Protein AF-A0A814MY32-F1 (afdb_monomer)

Structure (mmCIF, N/CA/C/O backbone):
data_AF-A0A814MY32-F1
#
_entry.id   AF-A0A814MY32-F1
#
loop_
_atom_site.group_PDB
_atom_site.id
_atom_site.type_symbol
_atom_site.label_atom_id
_atom_site.label_alt_id
_atom_site.label_comp_id
_atom_site.label_asym_id
_atom_site.label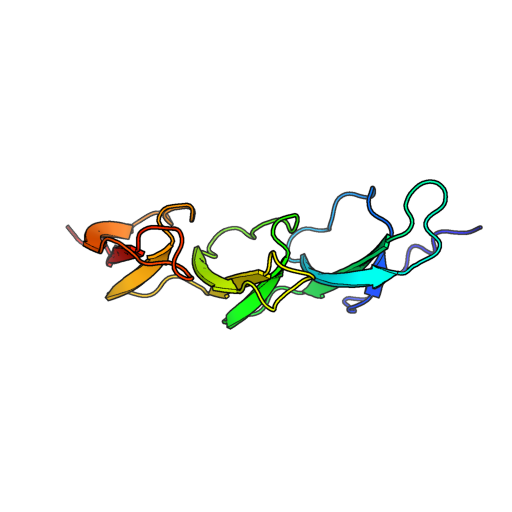_entity_id
_atom_site.label_seq_id
_atom_site.pdbx_PDB_ins_code
_atom_site.Cartn_x
_atom_site.Cartn_y
_atom_site.Cartn_z
_atom_site.occupancy
_atom_site.B_iso_or_equiv
_atom_site.auth_seq_id
_atom_site.auth_comp_id
_atom_site.auth_asym_id
_atom_site.auth_atom_id
_atom_site.pdbx_PDB_model_num
ATOM 1 N N . MET A 1 1 ? 19.921 -12.859 -22.130 1.00 37.19 1 MET A N 1
ATOM 2 C CA . MET A 1 1 ? 20.471 -11.904 -21.142 1.00 37.19 1 MET A CA 1
ATOM 3 C C . MET A 1 1 ? 20.066 -12.407 -19.770 1.00 37.19 1 MET A C 1
ATOM 5 O O . MET A 1 1 ? 18.904 -12.737 -19.581 1.00 37.19 1 MET A O 1
ATOM 9 N N . ARG A 1 2 ? 21.053 -12.665 -18.906 1.00 34.91 2 ARG A N 1
ATOM 10 C CA . ARG A 1 2 ? 20.897 -13.435 -17.666 1.00 34.91 2 ARG A CA 1
ATOM 11 C C . ARG A 1 2 ? 20.108 -12.620 -16.640 1.00 34.91 2 ARG A C 1
ATOM 13 O O . ARG A 1 2 ? 20.583 -11.575 -16.214 1.00 34.91 2 ARG A O 1
ATOM 20 N N . PHE A 1 3 ? 18.949 -13.126 -16.228 1.00 43.91 3 PHE A N 1
ATOM 21 C CA . PHE A 1 3 ? 18.325 -12.741 -14.967 1.00 43.91 3 PHE A CA 1
ATOM 22 C C . PHE A 1 3 ? 19.218 -13.297 -13.855 1.00 43.91 3 PHE A C 1
ATOM 24 O O . PHE A 1 3 ? 19.152 -14.480 -13.526 1.00 43.91 3 PHE A O 1
ATOM 31 N N . THR A 1 4 ? 20.159 -12.491 -13.363 1.00 46.94 4 THR A N 1
ATOM 32 C CA . THR A 1 4 ? 20.968 -12.859 -12.202 1.00 46.94 4 THR A CA 1
ATOM 33 C C . THR A 1 4 ? 20.057 -12.970 -10.996 1.00 46.94 4 THR A C 1
ATOM 35 O O . THR A 1 4 ? 19.524 -11.989 -10.486 1.00 46.94 4 THR A O 1
ATOM 38 N N . ASN A 1 5 ? 19.893 -14.218 -10.583 1.00 49.19 5 ASN A N 1
ATOM 39 C CA . ASN A 1 5 ? 19.384 -14.666 -9.308 1.00 49.19 5 ASN A CA 1
ATOM 40 C C . ASN A 1 5 ? 20.313 -14.145 -8.194 1.00 49.19 5 ASN A C 1
ATOM 42 O O . ASN A 1 5 ? 21.232 -14.834 -7.761 1.00 49.19 5 ASN A O 1
ATOM 46 N N . SER A 1 6 ? 20.120 -12.890 -7.790 1.00 43.22 6 SER A N 1
ATOM 47 C CA . SER A 1 6 ? 20.754 -12.295 -6.617 1.00 43.22 6 SER A CA 1
ATOM 48 C C . SER A 1 6 ? 19.650 -11.934 -5.635 1.00 43.22 6 SER A C 1
ATOM 50 O O . SER A 1 6 ? 19.049 -10.869 -5.716 1.00 43.22 6 SER A O 1
ATOM 52 N N . PHE A 1 7 ? 19.390 -12.862 -4.714 1.00 46.47 7 PHE A N 1
ATOM 53 C CA . PHE A 1 7 ? 18.641 -12.672 -3.471 1.00 46.47 7 PHE A CA 1
ATOM 54 C C . PHE A 1 7 ? 19.366 -11.653 -2.571 1.00 46.47 7 PHE A C 1
ATOM 56 O O . PHE A 1 7 ? 19.910 -11.984 -1.522 1.00 46.47 7 PHE A O 1
ATOM 63 N N . ILE A 1 8 ? 19.423 -10.396 -3.002 1.00 47.50 8 ILE A N 1
ATOM 64 C CA . ILE A 1 8 ? 19.780 -9.282 -2.135 1.00 47.50 8 ILE A CA 1
ATOM 65 C C . ILE A 1 8 ? 18.493 -8.511 -1.899 1.00 47.50 8 ILE A C 1
ATOM 67 O O . ILE A 1 8 ? 17.766 -8.195 -2.838 1.00 47.50 8 ILE A O 1
ATOM 71 N N . VAL A 1 9 ? 18.206 -8.261 -0.626 1.00 54.91 9 VAL A N 1
ATOM 72 C CA . VAL A 1 9 ? 17.047 -7.518 -0.131 1.00 54.91 9 VAL A CA 1
ATOM 73 C C . VAL A 1 9 ? 17.177 -6.036 -0.515 1.00 54.91 9 VAL A C 1
ATOM 75 O O . VAL A 1 9 ? 17.399 -5.179 0.335 1.00 54.91 9 VAL A O 1
ATOM 78 N N . LEU A 1 10 ? 17.161 -5.729 -1.811 1.00 69.56 10 LEU A N 1
ATOM 79 C CA . LEU A 1 10 ? 17.418 -4.397 -2.345 1.00 69.56 10 LEU A CA 1
ATOM 80 C C . LEU A 1 10 ? 16.292 -3.960 -3.265 1.00 69.56 10 LEU A C 1
ATOM 82 O O . LEU A 1 10 ? 15.702 -4.738 -4.013 1.00 69.56 10 LEU A O 1
ATOM 86 N N . SER A 1 11 ? 16.009 -2.668 -3.194 1.00 78.81 11 SER A N 1
ATOM 87 C CA . SER A 1 11 ? 15.109 -2.001 -4.112 1.00 78.81 11 SER A CA 1
ATOM 88 C C . SER A 1 11 ? 15.700 -1.989 -5.524 1.00 78.81 11 SER A C 1
ATOM 90 O O . SER A 1 11 ? 16.874 -1.653 -5.695 1.00 78.81 11 SER A O 1
ATOM 92 N N . GLN A 1 12 ? 14.909 -2.353 -6.532 1.00 84.06 12 GLN A N 1
ATOM 93 C CA . GLN A 1 12 ? 15.399 -2.530 -7.901 1.00 84.06 12 GLN A CA 1
ATOM 94 C C . GLN A 1 12 ? 14.325 -2.272 -8.959 1.00 84.06 12 GLN A C 1
ATOM 96 O O . GLN A 1 12 ? 13.128 -2.327 -8.682 1.00 84.06 12 GLN A O 1
ATOM 101 N N . TYR A 1 13 ? 14.763 -2.042 -10.199 1.00 85.44 13 TYR A N 1
ATOM 102 C CA . TYR A 1 13 ? 13.875 -1.974 -11.357 1.00 85.44 13 TYR A CA 1
ATOM 103 C C . TYR A 1 13 ? 13.627 -3.369 -11.930 1.00 85.44 13 TYR A C 1
ATOM 105 O O . TYR A 1 13 ? 14.566 -4.087 -12.271 1.00 85.44 13 TYR A O 1
ATOM 113 N N . ILE A 1 14 ? 12.357 -3.727 -12.077 1.00 82.75 14 ILE A N 1
ATOM 114 C CA . ILE A 1 14 ? 11.895 -4.951 -12.726 1.00 82.75 14 ILE A CA 1
ATOM 115 C C . ILE A 1 14 ? 10.995 -4.604 -13.911 1.00 82.75 14 ILE A C 1
ATOM 117 O O . ILE A 1 14 ? 10.367 -3.544 -13.962 1.00 82.75 14 ILE A O 1
ATOM 121 N N . CYS A 1 15 ? 10.918 -5.506 -14.881 1.00 83.81 15 CYS A N 1
ATOM 122 C CA . CYS A 1 15 ? 9.892 -5.420 -15.912 1.00 83.81 15 CYS A CA 1
ATOM 123 C C . CYS A 1 15 ? 8.541 -5.875 -15.354 1.00 83.81 15 CYS A C 1
ATOM 125 O O . CYS A 1 15 ? 8.539 -6.733 -14.477 1.00 83.81 15 CYS A O 1
ATOM 127 N N . PRO A 1 16 ? 7.406 -5.367 -15.862 1.00 76.25 16 PRO A N 1
ATOM 128 C CA . PRO A 1 16 ? 6.107 -5.978 -15.607 1.00 76.25 16 PRO A CA 1
ATOM 129 C C . PRO A 1 16 ? 6.139 -7.442 -16.066 1.00 76.25 16 PRO A C 1
ATOM 131 O O . PRO A 1 16 ? 6.554 -7.718 -17.192 1.00 76.25 16 PRO A O 1
ATOM 134 N N . GLY A 1 17 ? 5.743 -8.386 -15.213 1.00 71.12 17 GLY A N 1
ATOM 135 C CA . GLY A 1 17 ?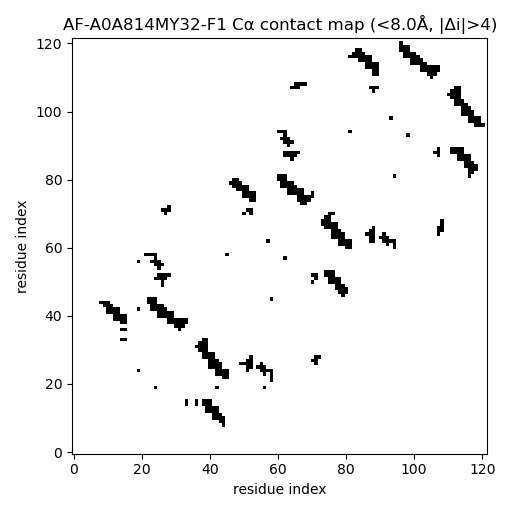 5.733 -9.807 -15.578 1.00 71.12 17 GLY A CA 1
ATOM 136 C C . GLY A 1 17 ? 6.082 -10.774 -14.448 1.00 71.12 17 GLY A C 1
ATOM 137 O O . GLY A 1 17 ? 5.214 -11.560 -14.071 1.00 71.12 17 GLY A O 1
ATOM 138 N N . PRO A 1 18 ? 7.319 -10.777 -13.909 1.00 63.16 18 PRO A N 1
ATOM 139 C CA . PRO A 1 18 ? 7.656 -11.665 -12.814 1.00 63.16 18 PRO A CA 1
ATOM 140 C C . PRO A 1 18 ? 6.820 -11.279 -11.594 1.00 63.16 18 PRO A C 1
ATOM 142 O O . PRO A 1 18 ? 6.707 -10.106 -11.234 1.00 63.16 18 PRO A O 1
ATOM 145 N N . SER A 1 19 ? 6.213 -12.289 -10.980 1.00 69.25 19 SER A N 1
ATOM 146 C CA . SER A 1 19 ? 5.527 -12.183 -9.700 1.00 69.25 19 SER A CA 1
ATOM 147 C C . SER A 1 19 ? 6.416 -11.454 -8.691 1.00 69.25 19 SER A C 1
ATOM 149 O O . SER A 1 19 ? 7.551 -11.863 -8.442 1.00 69.25 19 SER A O 1
ATOM 151 N N . ILE A 1 20 ? 5.900 -10.354 -8.146 1.00 80.00 20 ILE A N 1
ATOM 152 C CA . ILE A 1 20 ? 6.591 -9.547 -7.140 1.00 80.00 20 ILE A CA 1
ATOM 153 C C . ILE A 1 20 ? 6.745 -10.405 -5.879 1.00 80.00 20 ILE A C 1
ATOM 155 O O . ILE A 1 20 ? 5.756 -11.012 -5.457 1.00 80.00 20 ILE A O 1
ATOM 159 N N . PRO A 1 21 ? 7.954 -10.495 -5.294 1.00 81.50 21 PRO A N 1
ATOM 160 C CA . PRO A 1 21 ? 8.162 -11.285 -4.090 1.00 81.50 21 PRO A CA 1
ATOM 161 C C . PRO A 1 21 ? 7.260 -10.818 -2.945 1.00 81.50 21 PRO A C 1
ATOM 163 O O . PRO A 1 21 ? 6.925 -9.635 -2.839 1.00 81.50 21 PRO A O 1
ATOM 166 N N . GLU A 1 22 ? 6.900 -11.737 -2.053 1.00 81.69 22 GLU A N 1
ATOM 167 C CA . GLU A 1 22 ? 6.154 -11.381 -0.849 1.00 81.69 22 GLU A CA 1
ATOM 168 C C . GLU A 1 22 ? 6.930 -10.342 -0.023 1.00 81.69 22 GLU A C 1
ATOM 170 O O . GLU A 1 22 ? 8.153 -10.413 0.116 1.00 81.69 22 GLU A O 1
ATOM 175 N N . GLY A 1 23 ? 6.219 -9.336 0.489 1.00 84.88 23 GLY A N 1
ATOM 176 C CA . GLY A 1 23 ? 6.823 -8.231 1.235 1.00 84.88 23 GLY A CA 1
ATOM 177 C C . GLY A 1 23 ? 7.462 -7.139 0.371 1.00 84.88 23 GLY A C 1
ATOM 178 O O . GLY A 1 23 ? 8.000 -6.190 0.935 1.00 84.88 23 GLY A O 1
ATOM 179 N N . TYR A 1 24 ? 7.381 -7.218 -0.961 1.00 88.56 24 TYR A N 1
ATOM 180 C CA . TYR A 1 24 ? 7.781 -6.135 -1.864 1.00 88.56 24 TYR A CA 1
ATOM 181 C C . TYR A 1 24 ? 6.572 -5.428 -2.458 1.00 88.56 24 TYR A C 1
ATOM 183 O O . TYR A 1 24 ? 5.519 -6.024 -2.681 1.00 88.56 24 TYR A O 1
ATOM 191 N N . VAL A 1 25 ? 6.748 -4.143 -2.743 1.00 92.00 25 VAL A N 1
ATOM 192 C CA . VAL A 1 25 ? 5.731 -3.282 -3.343 1.00 92.00 25 VAL A CA 1
ATOM 193 C C . VAL A 1 25 ? 6.332 -2.452 -4.465 1.00 92.00 25 VAL A C 1
ATOM 195 O O . VAL A 1 25 ? 7.523 -2.149 -4.446 1.00 92.00 25 VAL A O 1
ATOM 198 N N . ILE A 1 26 ? 5.511 -2.080 -5.446 1.00 91.62 26 ILE A N 1
ATOM 199 C CA . ILE A 1 26 ? 5.909 -1.162 -6.515 1.00 91.62 26 ILE A CA 1
ATOM 200 C C . ILE A 1 26 ? 5.655 0.265 -6.043 1.00 91.62 26 ILE A C 1
ATOM 202 O O . ILE A 1 26 ? 4.504 0.616 -5.790 1.00 91.62 26 ILE A O 1
ATOM 206 N N . THR A 1 27 ? 6.689 1.101 -6.000 1.00 91.56 27 THR A N 1
ATOM 207 C CA . THR A 1 27 ? 6.583 2.503 -5.545 1.00 91.56 27 THR A CA 1
ATOM 208 C C . THR A 1 27 ? 6.776 3.516 -6.664 1.00 91.56 27 THR A C 1
ATOM 210 O O . THR A 1 27 ? 6.398 4.680 -6.532 1.00 91.56 27 THR A O 1
ATOM 213 N N . LYS A 1 28 ? 7.317 3.089 -7.811 1.00 88.88 28 LYS A N 1
ATOM 214 C CA . LYS A 1 28 ? 7.494 3.962 -8.972 1.00 88.88 28 LYS A CA 1
ATOM 215 C C . LYS A 1 28 ? 7.348 3.209 -10.286 1.00 88.88 28 LYS A C 1
ATOM 217 O O . LYS A 1 28 ? 7.769 2.063 -10.419 1.00 88.88 28 LYS A O 1
ATOM 222 N N . LEU A 1 29 ? 6.801 3.904 -11.278 1.00 87.38 29 LEU A N 1
ATOM 223 C CA . LEU A 1 29 ? 6.814 3.501 -12.680 1.00 87.38 29 LEU A CA 1
ATOM 224 C C . LEU A 1 29 ? 7.724 4.467 -13.440 1.00 87.38 29 LEU A C 1
ATOM 226 O O . LEU A 1 29 ? 7.628 5.681 -13.261 1.00 87.38 29 LEU A O 1
ATOM 230 N N . THR A 1 30 ? 8.622 3.940 -14.261 1.00 85.62 30 THR A N 1
ATOM 231 C CA . THR A 1 30 ? 9.503 4.738 -15.122 1.00 85.62 30 THR A CA 1
ATOM 232 C C . THR A 1 30 ? 9.492 4.179 -16.534 1.00 85.62 30 THR A C 1
ATOM 234 O O . THR A 1 30 ? 9.208 3.000 -16.732 1.00 85.62 30 THR A O 1
ATOM 237 N N . SER A 1 31 ? 9.817 5.003 -17.528 1.00 83.94 31 SER A N 1
ATOM 238 C CA . SER A 1 31 ? 10.110 4.498 -18.868 1.00 83.94 31 SER A CA 1
ATOM 239 C C . SER A 1 31 ? 11.314 3.565 -18.799 1.00 83.94 31 SER A C 1
ATOM 241 O O . SER A 1 31 ? 12.323 3.906 -18.177 1.00 83.94 31 SER A O 1
ATOM 243 N N . GLY A 1 32 ? 11.221 2.413 -19.448 1.00 78.94 32 GLY A N 1
ATOM 244 C CA . GLY A 1 32 ? 12.299 1.440 -19.451 1.00 78.94 32 GLY A CA 1
ATOM 245 C C . GLY A 1 32 ? 12.167 0.449 -20.592 1.00 78.94 32 GLY A C 1
ATOM 246 O O . GLY A 1 32 ? 11.111 0.321 -21.205 1.00 78.94 32 GLY A O 1
ATOM 247 N N . ASN A 1 33 ? 13.260 -0.243 -20.899 1.00 73.88 33 ASN A N 1
ATOM 248 C CA . ASN A 1 33 ? 13.300 -1.165 -22.026 1.00 73.88 33 ASN A CA 1
ATOM 249 C C . ASN A 1 33 ? 12.933 -2.582 -21.565 1.00 73.88 33 ASN A C 1
ATOM 251 O O . ASN A 1 33 ? 13.808 -3.387 -21.249 1.00 73.88 33 ASN A O 1
ATOM 255 N N . CYS A 1 34 ? 11.631 -2.862 -21.486 1.00 78.00 34 CYS A N 1
ATOM 256 C CA . CYS A 1 34 ? 11.081 -4.157 -21.086 1.00 78.00 34 CYS A CA 1
ATOM 257 C C . CYS A 1 34 ? 10.418 -4.887 -22.260 1.00 78.00 34 CYS A C 1
ATOM 259 O O . CYS A 1 34 ? 9.310 -5.415 -22.147 1.00 78.00 34 CYS A O 1
ATOM 261 N N . GLY A 1 35 ? 11.110 -4.931 -23.403 1.00 77.62 35 GLY A N 1
ATOM 262 C CA . GLY A 1 35 ? 10.616 -5.592 -24.609 1.00 77.62 35 GLY A CA 1
ATOM 263 C C . GLY A 1 35 ? 9.303 -4.969 -25.086 1.00 77.62 35 GLY A C 1
ATOM 264 O O . GLY A 1 35 ? 9.274 -3.800 -25.451 1.00 77.62 35 GLY A O 1
ATOM 265 N N . ALA A 1 36 ? 8.214 -5.746 -25.061 1.00 75.69 36 ALA A N 1
ATOM 266 C CA . ALA A 1 36 ? 6.873 -5.276 -25.426 1.00 75.69 36 ALA A CA 1
ATOM 267 C C . ALA A 1 36 ? 6.287 -4.249 -24.436 1.00 75.69 36 ALA A C 1
ATOM 269 O O . ALA A 1 36 ? 5.358 -3.521 -24.785 1.00 75.69 36 ALA A O 1
ATOM 270 N N . PHE A 1 37 ? 6.821 -4.172 -23.214 1.00 76.06 37 PHE A N 1
ATOM 271 C CA . PHE A 1 37 ? 6.452 -3.153 -22.239 1.00 76.06 37 PHE A CA 1
ATOM 272 C C . PHE A 1 37 ? 7.458 -2.002 -22.289 1.00 76.06 37 PHE A C 1
ATOM 274 O O . PHE A 1 37 ? 8.661 -2.197 -22.130 1.00 76.06 37 PHE A O 1
ATOM 281 N N . LEU A 1 38 ? 6.953 -0.779 -22.450 1.00 80.12 38 LEU A N 1
ATOM 282 C CA . LEU A 1 38 ? 7.768 0.445 -22.464 1.00 80.12 38 LEU A CA 1
ATOM 283 C C . LEU A 1 38 ? 8.013 1.020 -21.057 1.00 80.12 38 LEU A C 1
ATOM 285 O O . LEU A 1 38 ? 8.537 2.125 -20.905 1.00 80.12 38 LEU A O 1
ATOM 289 N N . VAL A 1 39 ? 7.600 0.289 -20.019 1.00 82.88 39 VAL A N 1
ATOM 290 C CA . VAL A 1 39 ? 7.663 0.716 -18.619 1.00 82.88 39 VAL A CA 1
ATOM 291 C C . VAL A 1 39 ? 8.426 -0.294 -17.769 1.00 82.88 39 VAL A C 1
ATOM 293 O O . VAL A 1 39 ? 8.325 -1.503 -17.970 1.00 82.88 39 VAL A O 1
ATOM 296 N N . GLN A 1 40 ? 9.166 0.225 -16.796 1.00 86.00 40 GLN A N 1
ATOM 297 C CA . GLN A 1 40 ? 9.818 -0.494 -15.709 1.00 86.00 40 GLN A CA 1
ATOM 298 C C . GLN A 1 40 ? 9.161 -0.119 -14.380 1.00 86.00 40 GLN A C 1
ATOM 300 O O . GLN A 1 40 ? 8.740 1.021 -14.168 1.00 86.00 40 GLN A O 1
ATOM 305 N N . GLN A 1 41 ? 9.093 -1.090 -13.480 1.00 87.56 41 GLN A N 1
ATOM 306 C CA . GLN A 1 41 ? 8.532 -0.965 -12.143 1.00 87.56 41 GLN A CA 1
ATOM 307 C C . GLN A 1 41 ? 9.676 -0.947 -11.137 1.00 87.56 41 GLN A C 1
ATOM 309 O O . GLN A 1 41 ? 10.548 -1.808 -11.182 1.00 87.56 41 GLN A O 1
ATOM 314 N N . TYR A 1 42 ? 9.687 0.018 -10.231 1.00 88.38 42 TYR A N 1
ATOM 315 C CA . TYR A 1 42 ? 10.620 0.032 -9.115 1.00 88.38 42 TYR A CA 1
ATOM 316 C C . TYR A 1 42 ? 9.978 -0.668 -7.925 1.00 88.38 42 TYR A C 1
ATOM 318 O O . TYR A 1 42 ? 8.949 -0.202 -7.431 1.00 88.38 42 TYR A O 1
ATOM 326 N N . ILE A 1 43 ? 10.569 -1.783 -7.501 1.00 89.19 43 ILE A N 1
ATOM 327 C CA . ILE A 1 43 ? 10.142 -2.517 -6.314 1.00 89.19 43 ILE A CA 1
ATOM 328 C C . ILE A 1 43 ? 11.046 -2.195 -5.135 1.00 89.19 43 ILE A C 1
ATOM 330 O O . ILE A 1 43 ? 12.257 -2.056 -5.291 1.00 89.19 43 ILE A O 1
ATOM 334 N N . GLU A 1 44 ? 10.470 -2.136 -3.945 1.00 90.31 44 GLU A N 1
ATOM 335 C CA . GLU A 1 44 ? 11.204 -2.038 -2.687 1.00 90.31 44 GLU A CA 1
ATOM 336 C C . GLU A 1 44 ? 10.472 -2.811 -1.581 1.00 90.31 44 GLU A C 1
ATOM 338 O O . GLU A 1 44 ? 9.274 -3.087 -1.720 1.00 90.31 44 GLU A O 1
ATOM 343 N N . PRO A 1 45 ? 11.165 -3.207 -0.500 1.00 89.69 45 PRO A N 1
ATOM 344 C CA . PRO A 1 45 ? 10.506 -3.834 0.638 1.00 89.69 45 PRO A CA 1
ATOM 345 C C . PRO A 1 45 ? 9.457 -2.896 1.240 1.00 89.69 45 PRO A C 1
ATOM 347 O O . PRO A 1 45 ? 9.702 -1.697 1.408 1.00 89.69 45 PRO A O 1
ATOM 350 N N . VAL A 1 46 ? 8.299 -3.456 1.591 1.00 90.69 46 VAL A N 1
ATOM 351 C CA . VAL A 1 46 ? 7.197 -2.708 2.196 1.00 90.69 46 VAL A CA 1
ATOM 352 C C . VAL A 1 46 ? 7.627 -2.080 3.519 1.00 90.69 46 VAL A C 1
ATOM 354 O O . VAL A 1 46 ? 8.288 -2.702 4.352 1.00 90.69 46 VAL A O 1
ATOM 357 N N . LYS A 1 47 ? 7.219 -0.829 3.718 1.00 91.31 47 LYS A N 1
ATOM 358 C CA . LYS A 1 47 ? 7.416 -0.065 4.951 1.00 91.31 47 LYS A CA 1
ATOM 359 C C . LYS A 1 47 ? 6.084 0.532 5.376 1.00 91.31 47 LYS A C 1
ATOM 361 O O . LYS A 1 47 ? 5.160 0.646 4.578 1.00 91.31 47 LYS A O 1
ATOM 366 N N . ASP A 1 48 ? 5.973 0.865 6.650 1.00 92.50 48 ASP A N 1
ATOM 367 C CA . ASP A 1 48 ? 4.807 1.584 7.151 1.00 92.50 48 ASP A CA 1
ATOM 368 C C . ASP A 1 48 ? 4.787 3.017 6.596 1.00 92.50 48 ASP A C 1
ATOM 370 O O . ASP A 1 48 ? 5.824 3.680 6.602 1.00 92.50 48 ASP A O 1
ATOM 374 N N . GLY A 1 49 ? 3.644 3.475 6.078 1.00 91.00 49 GLY A N 1
ATOM 375 C CA . GLY A 1 49 ? 3.511 4.822 5.510 1.00 91.00 49 GLY A CA 1
ATOM 376 C C . GLY A 1 49 ? 4.121 4.994 4.121 1.00 91.00 49 GLY A C 1
ATOM 377 O O . GLY A 1 49 ? 4.497 6.107 3.755 1.00 91.00 49 GLY A O 1
ATOM 378 N N . ILE A 1 50 ? 4.252 3.914 3.347 1.00 92.00 50 ILE A N 1
ATOM 379 C CA . ILE A 1 50 ? 4.826 3.965 2.000 1.00 92.00 50 ILE A CA 1
ATOM 380 C C . ILE A 1 50 ? 3.755 4.222 0.937 1.00 92.00 50 ILE A C 1
ATOM 382 O O . ILE A 1 50 ? 2.611 3.777 1.047 1.00 92.00 50 ILE A O 1
ATOM 386 N N . GLU A 1 51 ? 4.137 4.933 -0.118 1.00 92.81 51 GLU A N 1
ATOM 387 C CA . GLU A 1 51 ? 3.304 5.112 -1.298 1.00 92.81 51 GLU A CA 1
ATOM 388 C C . GLU A 1 51 ? 3.595 4.027 -2.337 1.00 92.81 51 GLU A C 1
ATOM 390 O O . GLU A 1 51 ? 4.737 3.842 -2.751 1.00 92.81 51 GLU A O 1
ATOM 395 N N . ILE A 1 52 ? 2.552 3.331 -2.778 1.00 93.06 52 ILE A N 1
ATOM 396 C CA . ILE A 1 52 ? 2.602 2.266 -3.776 1.00 93.06 52 ILE A CA 1
ATOM 397 C C . ILE A 1 52 ? 1.768 2.628 -5.003 1.00 93.06 52 ILE A C 1
ATOM 399 O O . ILE A 1 52 ? 0.807 3.392 -4.933 1.00 93.06 52 ILE A O 1
ATOM 403 N N . CYS A 1 53 ? 2.088 2.035 -6.143 1.00 91.75 53 CYS A N 1
ATOM 404 C CA . CYS A 1 53 ? 1.287 2.180 -7.353 1.00 91.75 53 CYS A CA 1
ATOM 405 C C . CYS A 1 53 ? 0.051 1.263 -7.311 1.00 91.75 53 CYS A C 1
ATOM 407 O O . CYS A 1 53 ? 0.103 0.181 -6.733 1.00 91.75 53 CYS A O 1
ATOM 409 N N . PHE A 1 54 ? -1.046 1.634 -7.984 1.00 85.25 54 PHE A N 1
ATOM 410 C CA . PHE A 1 54 ? -2.298 0.853 -8.031 1.00 85.25 54 PHE A CA 1
ATOM 411 C C . PHE A 1 54 ? -2.112 -0.630 -8.403 1.00 85.25 54 PHE A C 1
ATOM 413 O O . PHE A 1 54 ? -2.820 -1.477 -7.866 1.00 85.25 54 PHE A O 1
ATOM 420 N N . GLY A 1 55 ? -1.165 -0.946 -9.293 1.00 83.38 55 GLY A N 1
ATOM 421 C CA . GLY A 1 55 ? -0.836 -2.318 -9.707 1.00 83.38 55 GLY A CA 1
ATOM 422 C C . GLY A 1 55 ? 0.126 -3.070 -8.780 1.00 83.38 55 GLY A C 1
ATOM 423 O O . GLY A 1 55 ? 0.519 -4.187 -9.101 1.00 83.38 55 GLY A O 1
ATOM 424 N N . SER A 1 56 ? 0.542 -2.467 -7.665 1.00 88.94 56 SER A N 1
ATOM 425 C CA . SER A 1 56 ? 1.360 -3.132 -6.655 1.00 88.94 56 SER A CA 1
ATOM 426 C C . SER A 1 56 ? 0.531 -4.149 -5.870 1.00 88.94 56 SER A C 1
ATOM 428 O O . SER A 1 56 ? -0.612 -3.846 -5.516 1.00 88.94 56 SER A O 1
ATOM 430 N N . PRO A 1 57 ? 1.097 -5.316 -5.511 1.00 88.50 57 PRO A N 1
ATOM 431 C CA . PRO A 1 57 ? 0.499 -6.171 -4.501 1.00 88.50 57 PRO A CA 1
ATOM 432 C C . PRO A 1 57 ? 0.402 -5.397 -3.184 1.00 88.50 57 PRO A C 1
ATOM 434 O O . PRO A 1 57 ? 1.286 -4.601 -2.853 1.00 88.50 57 PRO A O 1
ATOM 437 N N . LEU A 1 58 ? -0.683 -5.629 -2.448 1.00 89.50 58 LEU A N 1
ATOM 438 C CA . LEU A 1 58 ? -0.871 -5.104 -1.102 1.00 89.50 58 LEU A CA 1
ATOM 439 C C . LEU A 1 58 ? -0.473 -6.197 -0.101 1.00 89.50 58 LEU A C 1
ATOM 441 O O . LEU A 1 58 ? -1.134 -7.238 -0.068 1.00 89.50 58 LEU A O 1
ATOM 445 N N . PRO A 1 59 ? 0.595 -6.008 0.692 1.00 87.88 59 PRO A N 1
ATOM 446 C CA . PRO A 1 59 ? 1.018 -7.009 1.663 1.00 87.88 59 PRO A CA 1
ATOM 447 C C . PRO A 1 59 ? -0.045 -7.242 2.739 1.00 87.88 59 PRO A C 1
ATOM 449 O O . PRO A 1 59 ? -0.787 -6.331 3.113 1.00 87.88 59 PRO A O 1
ATOM 452 N N . ASN A 1 60 ? -0.109 -8.468 3.260 1.00 87.56 60 ASN A N 1
ATOM 453 C CA . ASN A 1 60 ? -1.061 -8.805 4.313 1.00 87.56 60 ASN A CA 1
ATOM 454 C C . ASN A 1 60 ? -0.813 -7.943 5.565 1.00 87.56 60 ASN A C 1
ATOM 456 O O . ASN A 1 60 ? 0.329 -7.674 5.938 1.00 87.56 60 ASN A O 1
ATOM 460 N N . GLY A 1 61 ? -1.892 -7.492 6.203 1.00 88.12 61 GLY A N 1
ATOM 461 C CA . GLY A 1 61 ? -1.837 -6.611 7.367 1.00 88.12 61 GLY A CA 1
ATOM 462 C C . GLY A 1 61 ? -1.590 -5.134 7.049 1.00 88.12 61 GLY A C 1
ATOM 463 O O . GLY A 1 61 ? -1.458 -4.354 7.986 1.00 88.12 61 GLY A O 1
ATOM 464 N N . TYR A 1 62 ? -1.551 -4.736 5.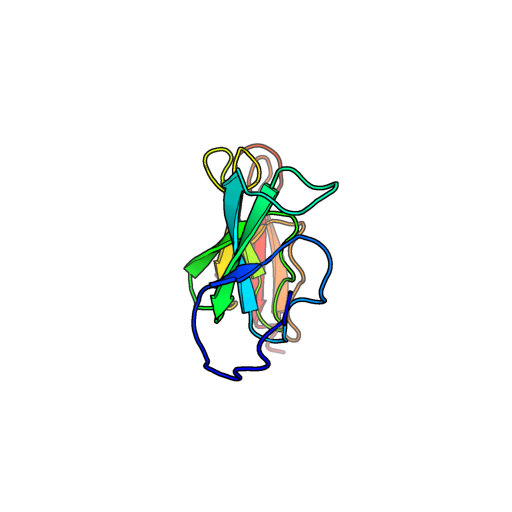775 1.00 92.56 62 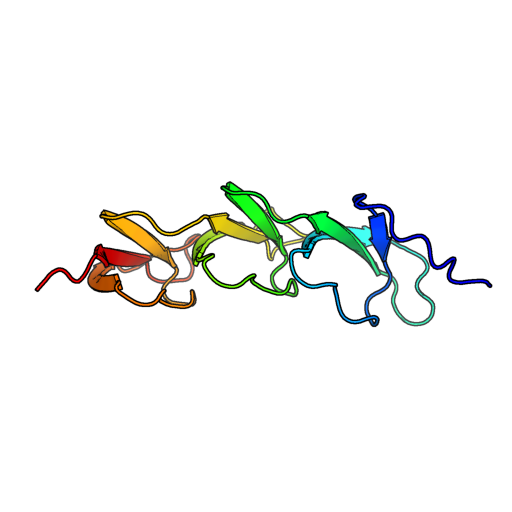TYR A N 1
ATOM 465 C CA . TYR A 1 62 ? -1.540 -3.331 5.362 1.00 92.56 62 TYR A CA 1
ATOM 466 C C . TYR A 1 62 ? -2.908 -2.897 4.844 1.00 92.56 62 TYR A C 1
ATOM 468 O O . TYR A 1 62 ? -3.688 -3.691 4.318 1.00 92.56 62 TYR A O 1
ATOM 476 N N . VAL A 1 63 ? -3.183 -1.607 4.983 1.00 94.00 63 VAL A N 1
ATOM 477 C CA . VAL A 1 63 ? -4.426 -0.966 4.559 1.00 94.00 63 VAL A CA 1
ATOM 478 C C . VAL A 1 63 ? -4.121 0.306 3.786 1.00 94.00 63 VAL A C 1
ATOM 480 O O . VAL A 1 63 ? -3.092 0.940 4.003 1.00 94.00 63 VAL A O 1
ATOM 483 N N . ILE A 1 64 ? -5.016 0.685 2.878 1.00 93.38 64 ILE A N 1
ATOM 484 C CA . ILE A 1 64 ? -4.866 1.877 2.042 1.00 93.38 64 ILE A CA 1
ATOM 485 C C . ILE A 1 64 ? -5.442 3.075 2.792 1.00 93.38 64 ILE A C 1
ATOM 487 O O . ILE A 1 64 ? -6.645 3.121 3.038 1.00 93.38 64 ILE A O 1
ATOM 491 N N . THR A 1 65 ? -4.622 4.067 3.122 1.00 92.69 65 THR A N 1
ATOM 492 C CA . THR A 1 65 ? -5.060 5.270 3.851 1.00 92.69 65 THR A CA 1
ATOM 493 C C . THR A 1 65 ? -5.453 6.411 2.930 1.00 92.69 65 THR A C 1
ATOM 495 O O . THR A 1 65 ? -6.281 7.237 3.306 1.00 92.69 65 THR A O 1
ATOM 498 N N . ARG A 1 66 ? -4.893 6.480 1.716 1.00 90.50 66 ARG A N 1
ATOM 499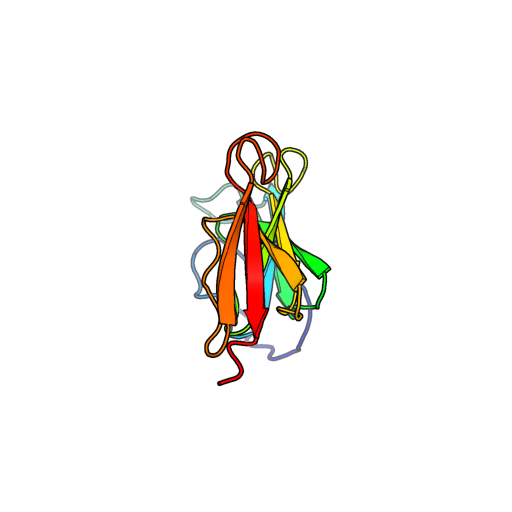 C CA . ARG A 1 66 ? -5.139 7.595 0.792 1.00 90.50 66 ARG A CA 1
ATOM 500 C C . ARG A 1 66 ? -4.829 7.222 -0.655 1.00 90.50 66 ARG A C 1
ATOM 502 O O . ARG A 1 66 ? -3.917 6.445 -0.905 1.00 90.50 66 ARG A O 1
ATOM 509 N N . LEU A 1 67 ? -5.528 7.832 -1.612 1.00 90.31 67 LEU A N 1
ATOM 510 C CA . LEU A 1 67 ? -5.131 7.822 -3.026 1.00 90.31 67 LEU A CA 1
ATOM 511 C C . LEU A 1 67 ? -4.357 9.099 -3.355 1.00 90.31 67 LEU A C 1
ATOM 513 O O . LEU A 1 67 ? -4.720 10.184 -2.896 1.00 90.31 67 LEU A O 1
ATOM 517 N N . ASN A 1 68 ? -3.309 8.964 -4.159 1.00 88.19 68 ASN A N 1
ATOM 518 C CA . ASN A 1 68 ? -2.481 10.063 -4.625 1.00 88.19 68 ASN A CA 1
ATOM 519 C C . ASN A 1 68 ? -2.499 10.139 -6.151 1.00 88.19 68 ASN A C 1
ATOM 521 O O . ASN A 1 68 ? -1.821 9.375 -6.837 1.00 88.19 68 ASN A O 1
ATOM 525 N N . ALA A 1 69 ? -3.231 11.116 -6.680 1.00 84.94 69 ALA A N 1
ATOM 526 C CA . ALA A 1 69 ? -3.287 11.376 -8.115 1.00 84.94 69 ALA A CA 1
ATOM 527 C C . ALA A 1 69 ? -1.975 11.952 -8.684 1.00 84.94 69 ALA A C 1
ATOM 529 O O . ALA A 1 69 ? -1.802 11.996 -9.892 1.00 84.94 69 ALA A O 1
ATOM 530 N N . ASN A 1 70 ? -1.030 12.380 -7.843 1.00 85.50 70 ASN A N 1
ATOM 531 C CA . ASN A 1 70 ? 0.294 12.820 -8.300 1.00 85.50 70 ASN A CA 1
ATOM 532 C C . ASN A 1 70 ? 1.337 11.691 -8.241 1.00 85.50 70 ASN A C 1
ATOM 534 O O . ASN A 1 70 ? 2.439 11.821 -8.772 1.00 85.50 70 ASN A O 1
ATOM 538 N N . GLY A 1 71 ? 0.992 10.575 -7.599 1.00 83.69 71 GLY A N 1
ATOM 539 C CA . GLY A 1 71 ? 1.845 9.410 -7.431 1.00 83.69 71 GLY A CA 1
ATOM 540 C C . GLY A 1 71 ? 1.774 8.441 -8.592 1.00 83.69 71 GLY A C 1
ATOM 541 O O . GLY A 1 71 ? 0.723 8.294 -9.212 1.00 83.69 71 GLY A O 1
ATOM 542 N N . CYS A 1 72 ? 2.875 7.741 -8.876 1.00 84.44 72 CYS A N 1
ATOM 543 C CA . CYS A 1 72 ? 2.909 6.647 -9.855 1.00 84.44 72 CYS A CA 1
ATOM 544 C C . CYS A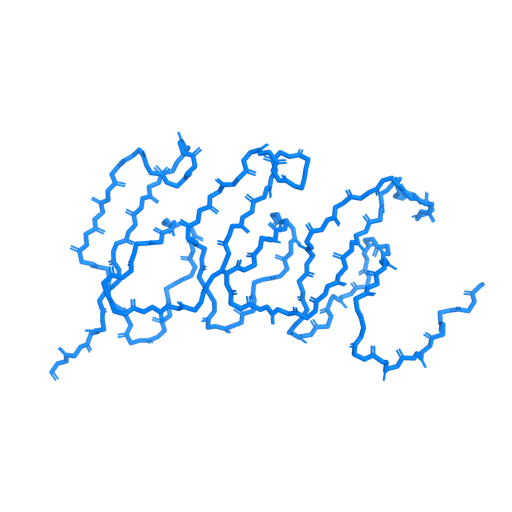 1 72 ? 2.242 6.964 -11.213 1.00 84.44 72 CYS A C 1
ATOM 546 O O . CYS A 1 72 ? 1.606 6.095 -11.801 1.00 84.44 72 CYS A O 1
ATOM 548 N N . GLY A 1 73 ? 2.356 8.203 -11.707 1.00 80.75 73 GLY A N 1
ATOM 549 C CA . GLY A 1 73 ? 1.742 8.611 -12.975 1.00 80.75 73 GLY A CA 1
ATOM 550 C C . GLY A 1 73 ? 0.216 8.758 -12.935 1.00 80.75 73 GLY A C 1
ATOM 551 O O . GLY A 1 73 ? -0.427 8.545 -13.957 1.00 80.75 73 GLY A O 1
ATOM 552 N N . GLY A 1 74 ? -0.370 9.091 -11.780 1.00 84.00 74 GLY A N 1
ATOM 553 C CA . GLY A 1 74 ? -1.817 9.310 -11.645 1.00 84.00 74 GLY A CA 1
ATOM 554 C C . GLY A 1 74 ? -2.527 8.374 -10.671 1.00 84.00 74 GLY A C 1
ATOM 555 O O . GLY A 1 74 ? -3.702 8.564 -10.373 1.00 84.00 74 GLY A O 1
ATOM 556 N N . VAL A 1 75 ? -1.838 7.328 -10.215 1.00 86.3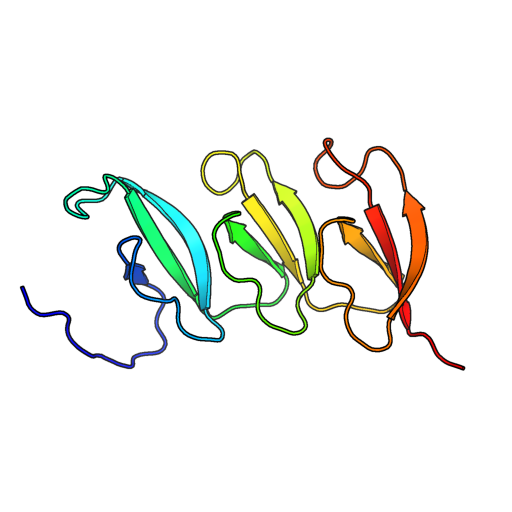1 75 VAL A N 1
ATOM 557 C CA . VAL A 1 75 ? -2.451 6.134 -9.613 1.00 86.31 75 VAL A CA 1
ATOM 558 C C . VAL A 1 75 ? -1.721 5.667 -8.348 1.00 86.31 75 VAL A C 1
ATOM 560 O O . VAL A 1 75 ? -1.609 4.468 -8.086 1.00 86.31 75 VAL A O 1
ATOM 563 N N . GLY A 1 76 ? -1.191 6.607 -7.567 1.00 91.00 76 GLY A N 1
ATOM 564 C CA . GLY A 1 76 ? -0.548 6.336 -6.283 1.00 91.00 76 GLY A CA 1
ATOM 565 C C . GLY A 1 76 ? -1.551 5.998 -5.177 1.00 91.00 76 GLY A C 1
ATOM 566 O O . GLY A 1 76 ? -2.709 6.426 -5.192 1.00 91.00 76 GLY A O 1
ATOM 567 N N . ARG A 1 77 ? -1.105 5.215 -4.196 1.00 92.44 77 ARG A N 1
ATOM 568 C CA . ARG A 1 77 ? -1.870 4.776 -3.025 1.00 92.44 77 ARG A CA 1
ATOM 569 C C . ARG A 1 77 ? -0.956 4.746 -1.808 1.00 92.44 77 ARG A C 1
ATOM 571 O O . ARG A 1 77 ? 0.085 4.110 -1.850 1.00 92.44 77 ARG A O 1
ATOM 578 N N . TYR A 1 78 ? -1.350 5.378 -0.716 1.00 92.31 78 TYR A N 1
ATOM 579 C CA . TYR A 1 78 ? -0.637 5.277 0.554 1.00 92.31 78 TYR A CA 1
ATOM 580 C C . TYR A 1 78 ? -1.103 4.056 1.324 1.00 92.31 78 TYR A C 1
ATOM 582 O O . TYR A 1 78 ? -2.312 3.835 1.442 1.00 92.31 78 TYR A O 1
ATOM 590 N N . ILE A 1 79 ? -0.146 3.287 1.839 1.00 93.62 79 ILE A N 1
ATOM 591 C CA . ILE A 1 79 ? -0.409 2.113 2.661 1.00 93.62 79 ILE A CA 1
ATOM 592 C C . ILE A 1 79 ?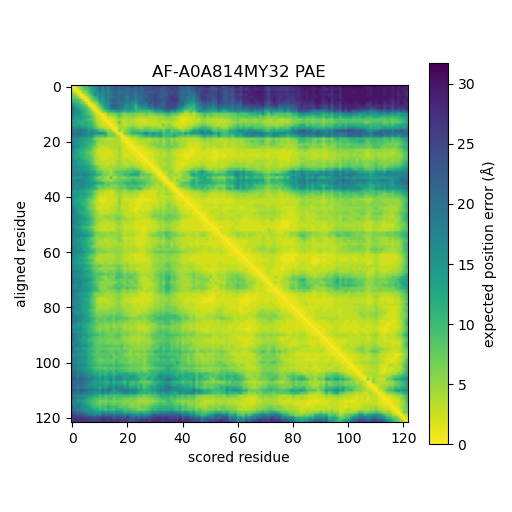 0.291 2.205 4.013 1.00 93.62 79 ILE A C 1
ATOM 594 O O . ILE A 1 79 ? 1.443 2.621 4.130 1.00 93.62 79 ILE A O 1
ATOM 598 N N . GLU A 1 80 ? -0.420 1.777 5.044 1.00 94.19 80 GLU A N 1
ATOM 599 C CA . GLU A 1 80 ? 0.020 1.794 6.438 1.00 94.19 80 GLU A CA 1
ATOM 600 C C . GLU A 1 80 ? -0.495 0.540 7.143 1.00 94.19 80 GLU A C 1
ATOM 602 O O . GLU A 1 80 ? -1.431 -0.117 6.679 1.00 94.19 80 GLU A O 1
ATOM 607 N N . LYS A 1 81 ? 0.099 0.201 8.281 1.00 92.88 81 LYS A N 1
ATOM 608 C CA . LYS A 1 81 ? -0.451 -0.787 9.199 1.00 92.88 81 LYS A CA 1
ATOM 609 C C . LYS A 1 81 ? -1.687 -0.204 9.888 1.00 92.88 81 LYS A C 1
ATOM 611 O O . LYS A 1 81 ? -1.697 0.967 10.276 1.00 92.88 81 LYS A O 1
ATOM 616 N N . PRO A 1 82 ? -2.743 -1.009 10.068 1.00 91.62 82 PRO A N 1
ATOM 617 C CA . PRO A 1 82 ? -3.945 -0.565 10.744 1.00 91.62 82 PRO A CA 1
ATOM 618 C C . PRO A 1 82 ? -3.642 -0.233 12.206 1.00 91.62 82 PRO A C 1
ATOM 620 O O . PRO A 1 82 ? -2.904 -0.936 12.895 1.00 91.62 82 PRO A O 1
ATOM 623 N N . ARG A 1 83 ? -4.264 0.837 12.696 1.00 91.56 83 ARG A N 1
ATOM 624 C CA . ARG A 1 83 ? -4.262 1.238 14.107 1.00 91.56 83 ARG A CA 1
ATOM 625 C C . ARG A 1 83 ? -5.690 1.535 14.546 1.00 91.56 83 ARG A C 1
ATOM 627 O O . ARG A 1 83 ? -6.556 1.807 13.717 1.00 91.56 83 ARG A O 1
ATOM 634 N N . ASN A 1 84 ? -5.948 1.443 15.845 1.00 90.94 84 ASN A N 1
ATOM 635 C CA . ASN A 1 84 ? -7.272 1.733 16.387 1.00 90.94 84 ASN A CA 1
ATOM 636 C C . ASN A 1 84 ? -7.655 3.200 16.124 1.00 90.94 84 ASN A C 1
ATOM 638 O O . ASN A 1 84 ? -6.849 4.091 16.388 1.00 90.94 84 ASN A O 1
ATOM 642 N N . GLY A 1 85 ? -8.860 3.445 15.609 1.00 89.00 85 GLY A N 1
ATOM 643 C CA . GLY A 1 85 ? -9.339 4.787 15.255 1.00 89.00 85 GLY A CA 1
ATOM 644 C C . GLY A 1 85 ? -8.801 5.301 13.920 1.00 89.00 85 GLY A C 1
ATOM 645 O O . GLY A 1 85 ? -8.889 6.496 13.640 1.00 89.00 85 GLY A O 1
ATOM 646 N N . MET A 1 86 ? -8.196 4.437 13.099 1.00 91.81 86 MET A N 1
ATOM 647 C CA . MET A 1 86 ? -7.670 4.855 11.804 1.00 91.81 86 MET A CA 1
ATOM 648 C C . MET A 1 86 ? -8.771 4.960 10.762 1.00 91.81 86 MET A C 1
ATOM 650 O O . MET A 1 86 ? -9.656 4.113 10.679 1.00 91.81 86 MET A O 1
ATOM 654 N N . VAL A 1 87 ? -8.648 5.967 9.906 1.00 92.00 87 VAL A N 1
ATOM 655 C CA . VAL A 1 87 ? -9.483 6.115 8.723 1.00 92.00 87 VAL A CA 1
ATOM 656 C C . VAL A 1 87 ? -8.728 5.588 7.506 1.00 92.00 87 VAL A C 1
ATOM 658 O O . VAL A 1 87 ? -7.593 5.989 7.255 1.00 92.00 87 VAL A O 1
ATOM 661 N N . ILE A 1 88 ? -9.363 4.694 6.755 1.00 93.50 88 ILE A N 1
ATOM 662 C CA . ILE A 1 88 ? -8.813 4.073 5.548 1.00 93.50 88 ILE A CA 1
ATOM 663 C C . ILE A 1 88 ? -9.756 4.264 4.370 1.00 93.50 88 ILE A C 1
ATOM 665 O O . ILE A 1 88 ? -10.940 4.544 4.533 1.00 93.50 88 ILE A O 1
ATOM 669 N N . CYS A 1 89 ? -9.240 4.114 3.162 1.00 92.69 89 CYS A N 1
ATOM 670 C CA . CYS A 1 89 ? -10.043 4.051 1.956 1.00 92.69 89 CYS A CA 1
ATOM 671 C C . CYS A 1 89 ? -10.985 2.846 1.993 1.00 92.69 89 CYS A C 1
ATOM 673 O O . CYS A 1 89 ? -10.569 1.746 2.342 1.00 92.69 89 CYS A O 1
ATOM 675 N N . ARG A 1 90 ? -12.241 3.031 1.580 1.00 90.31 90 ARG A N 1
ATOM 676 C CA . ARG A 1 90 ? -13.249 1.959 1.555 1.00 90.31 90 ARG A CA 1
ATOM 677 C C . ARG A 1 90 ? -12.843 0.755 0.697 1.00 90.31 90 ARG A C 1
ATOM 679 O O . ARG A 1 90 ? -13.227 -0.361 1.017 1.00 90.31 90 ARG A O 1
ATOM 686 N N . ASP A 1 91 ? -12.052 0.983 -0.348 1.00 86.94 91 ASP A N 1
ATOM 687 C CA . ASP A 1 91 ? -11.543 -0.068 -1.241 1.00 86.94 91 ASP A CA 1
ATOM 688 C C . ASP A 1 91 ? -10.361 -0.855 -0.642 1.00 86.94 91 ASP A C 1
ATOM 690 O O . ASP A 1 91 ? -9.829 -1.769 -1.269 1.00 86.94 91 ASP A O 1
ATOM 694 N N . SER A 1 92 ? -9.909 -0.484 0.558 1.00 90.12 92 SER A N 1
ATOM 695 C CA . SER A 1 92 ? -8.874 -1.204 1.292 1.00 90.12 92 SER A CA 1
ATOM 696 C C . SER A 1 92 ? -9.424 -2.502 1.890 1.00 90.12 92 SER A C 1
ATOM 698 O O . SER A 1 92 ? -10.560 -2.517 2.370 1.00 90.12 92 SER A O 1
ATOM 700 N N . PRO A 1 93 ? -8.615 -3.574 1.983 1.00 90.69 93 PRO A N 1
ATOM 701 C CA . PRO A 1 93 ? -8.969 -4.723 2.806 1.00 90.69 93 PRO A CA 1
ATOM 702 C C . PRO A 1 93 ? -9.154 -4.307 4.271 1.00 90.69 93 PRO A C 1
ATOM 704 O O . PRO A 1 93 ? -8.451 -3.425 4.772 1.00 90.69 93 PRO A O 1
ATOM 707 N N . ILE A 1 94 ? -10.092 -4.965 4.954 1.00 89.69 94 ILE A N 1
ATOM 708 C CA . ILE A 1 94 ? -10.320 -4.803 6.392 1.00 89.69 94 ILE A CA 1
ATOM 709 C C . ILE A 1 94 ? -9.487 -5.872 7.115 1.00 89.69 94 ILE A C 1
ATOM 711 O O . ILE A 1 94 ? -9.711 -7.064 6.886 1.00 89.69 94 ILE A O 1
ATOM 715 N N . PRO A 1 95 ? -8.523 -5.489 7.968 1.00 88.06 95 PRO A N 1
ATOM 716 C CA . PRO A 1 95 ? -7.731 -6.446 8.727 1.00 88.06 95 PRO A CA 1
ATOM 717 C C . PRO A 1 95 ? -8.591 -7.208 9.737 1.00 88.06 95 PRO A C 1
ATOM 719 O O . PRO A 1 95 ? -9.551 -6.674 10.297 1.00 88.06 95 PRO A O 1
ATOM 722 N N . HIS A 1 96 ? -8.208 -8.452 10.016 1.00 87.88 96 HIS A N 1
ATOM 723 C CA . HIS A 1 96 ? -8.897 -9.274 11.005 1.00 87.88 96 HIS A CA 1
ATOM 724 C C . HIS A 1 96 ? -8.886 -8.606 12.391 1.00 87.88 96 HIS A C 1
ATOM 726 O O . HIS A 1 96 ? -7.867 -8.070 12.823 1.00 87.88 96 HIS A O 1
ATOM 732 N N . GLY A 1 97 ? -10.020 -8.651 13.093 1.00 86.75 97 GLY A N 1
ATOM 733 C CA . GLY A 1 97 ? -10.181 -8.022 14.407 1.00 86.75 97 GLY A CA 1
ATOM 734 C C . GLY A 1 97 ? -10.527 -6.531 14.371 1.00 86.75 97 GLY A C 1
ATOM 735 O O . GLY A 1 97 ? -10.740 -5.951 15.431 1.00 86.75 97 GLY A O 1
ATOM 736 N N . TYR A 1 98 ? -10.633 -5.913 13.191 1.00 90.56 98 TYR A N 1
ATOM 737 C CA . TYR A 1 98 ? -11.168 -4.560 13.046 1.00 90.56 98 TYR A CA 1
ATOM 738 C C . TYR A 1 98 ? -12.609 -4.585 12.547 1.00 90.56 98 TYR A C 1
ATOM 740 O O . TYR A 1 98 ? -13.000 -5.438 11.751 1.00 90.56 98 TYR A O 1
ATOM 748 N N . VAL A 1 99 ? -13.392 -3.611 12.999 1.00 90.69 99 VAL A N 1
ATOM 749 C CA . VAL A 1 99 ? -14.757 -3.366 12.537 1.00 90.69 99 VAL A CA 1
ATOM 750 C C . VAL A 1 99 ? -14.874 -1.953 11.992 1.00 90.69 99 VAL A C 1
ATOM 752 O O . VAL A 1 99 ? -14.230 -1.024 12.482 1.00 90.69 99 VAL A O 1
ATOM 755 N N . VAL A 1 100 ? -15.712 -1.801 10.969 1.00 91.25 100 VAL A N 1
ATOM 756 C CA . VAL A 1 100 ? -16.041 -0.491 10.411 1.00 91.25 100 VAL A CA 1
ATOM 757 C C . VAL A 1 100 ? -17.098 0.158 11.288 1.00 91.25 100 VAL A C 1
ATOM 759 O O . VAL A 1 100 ? -18.196 -0.375 11.423 1.00 91.25 100 VAL A O 1
ATOM 762 N N . THR A 1 101 ? -16.780 1.310 11.867 1.00 90.69 101 THR A N 1
ATOM 763 C CA . THR A 1 101 ? -17.697 2.022 12.774 1.00 90.69 101 THR A CA 1
ATOM 764 C C . THR A 1 101 ? -18.286 3.279 12.166 1.00 90.69 101 THR A C 1
ATOM 766 O O . THR A 1 101 ? -19.372 3.708 12.552 1.00 90.69 101 THR A O 1
ATOM 769 N N . ARG A 1 102 ? -17.597 3.863 11.185 1.00 89.88 102 ARG A N 1
ATOM 770 C CA . ARG A 1 102 ? -18.036 5.080 10.511 1.00 89.88 102 ARG A CA 1
ATOM 771 C C . ARG A 1 102 ? -17.668 5.045 9.039 1.00 89.88 102 ARG A C 1
ATOM 773 O O . ARG A 1 102 ? -16.607 4.553 8.671 1.00 89.88 102 ARG A O 1
ATOM 780 N N . VAL A 1 103 ? -18.542 5.613 8.213 1.00 90.75 103 VAL A N 1
ATOM 781 C CA . VAL A 1 103 ? -18.298 5.867 6.791 1.00 90.75 103 VAL A CA 1
ATOM 782 C C . VAL A 1 103 ? -18.322 7.374 6.576 1.00 90.75 103 VAL A C 1
ATOM 784 O O . VAL A 1 103 ? -19.259 8.051 6.993 1.00 90.75 103 VAL A O 1
ATOM 787 N N . ILE A 1 104 ? -17.282 7.900 5.939 1.00 89.75 104 ILE A N 1
ATOM 788 C CA . ILE A 1 104 ? -17.114 9.319 5.642 1.00 89.75 104 ILE A CA 1
ATOM 789 C C . ILE A 1 104 ? -17.185 9.476 4.111 1.00 89.75 104 ILE A C 1
ATOM 791 O O . ILE A 1 104 ? -16.301 8.976 3.402 1.00 89.75 104 ILE A O 1
ATOM 795 N N . PRO A 1 105 ? -18.242 10.117 3.575 1.00 85.00 105 PRO A N 1
ATOM 796 C CA . PRO A 1 105 ? -18.401 10.321 2.137 1.00 85.00 105 PRO A CA 1
ATOM 797 C C . PRO A 1 105 ? -17.380 11.331 1.589 1.00 85.00 105 PRO A C 1
ATOM 799 O O . PRO A 1 105 ? -16.853 12.151 2.338 1.00 85.00 105 PRO A O 1
ATOM 802 N N . ASN A 1 106 ? -17.127 11.286 0.274 1.00 81.31 106 ASN A N 1
ATOM 803 C CA . ASN A 1 106 ? -16.206 12.190 -0.439 1.00 81.31 106 ASN A CA 1
ATOM 804 C C . ASN A 1 106 ? -14.775 12.183 0.135 1.00 81.31 106 ASN A C 1
ATOM 806 O O . ASN A 1 106 ? -14.127 13.217 0.298 1.00 81.31 106 ASN A O 1
ATOM 810 N N . GLY A 1 107 ? -14.299 10.988 0.473 1.00 81.56 107 GLY A N 1
ATOM 811 C CA . GLY A 1 107 ? -12.984 10.725 1.034 1.00 81.56 107 GLY A CA 1
ATOM 812 C C . GLY A 1 107 ? -11.996 10.141 0.024 1.00 81.56 107 GLY A C 1
ATOM 813 O O . GLY A 1 107 ? -12.228 10.107 -1.181 1.00 81.56 107 GLY A O 1
ATOM 814 N N . CYS A 1 108 ? -10.874 9.650 0.544 1.00 83.62 108 CYS A N 1
ATOM 815 C CA . CYS A 1 108 ? -9.893 8.831 -0.167 1.00 83.62 108 CYS A CA 1
ATOM 816 C C . CYS A 1 108 ? -9.389 9.458 -1.486 1.00 83.62 108 CYS A C 1
ATOM 818 O O . CYS A 1 108 ? -9.686 8.994 -2.580 1.00 83.62 108 CYS A O 1
ATOM 820 N N . GLY A 1 109 ? -8.636 10.560 -1.386 1.00 75.81 109 GLY A N 1
ATOM 821 C CA . GLY A 1 109 ? -8.073 11.252 -2.559 1.00 75.81 109 GLY A CA 1
ATOM 822 C C . GLY A 1 109 ? -9.098 11.985 -3.437 1.00 75.81 109 GLY A C 1
ATOM 823 O O . GLY A 1 109 ? -8.789 12.316 -4.575 1.00 75.81 109 GLY A O 1
ATOM 824 N N . GLY A 1 110 ? -10.304 12.243 -2.917 1.00 74.19 110 GLY A N 1
ATOM 825 C CA . GLY A 1 110 ? -11.342 13.034 -3.591 1.00 74.19 110 GLY A CA 1
ATOM 826 C C . GLY A 1 110 ? -12.257 12.239 -4.526 1.00 74.19 110 GLY A C 1
ATOM 827 O O . GLY A 1 110 ? -13.169 12.822 -5.100 1.00 74.19 110 GLY A O 1
ATOM 828 N N . ALA A 1 111 ? -12.045 10.926 -4.656 1.00 71.19 111 ALA A N 1
ATOM 829 C CA . ALA A 1 111 ? -12.800 10.060 -5.566 1.00 71.19 111 ALA A CA 1
ATOM 830 C C . ALA A 1 111 ? -13.535 8.904 -4.865 1.00 71.19 111 ALA A C 1
ATOM 832 O O . ALA A 1 111 ? -14.199 8.114 -5.531 1.00 71.19 111 ALA A O 1
ATOM 833 N N . GLY A 1 112 ? -13.418 8.771 -3.540 1.00 81.56 112 GLY A N 1
ATOM 834 C CA . GLY A 1 112 ? -13.910 7.598 -2.825 1.00 81.56 112 GLY A CA 1
ATOM 835 C C . GLY A 1 112 ? -14.612 7.908 -1.511 1.00 81.56 112 G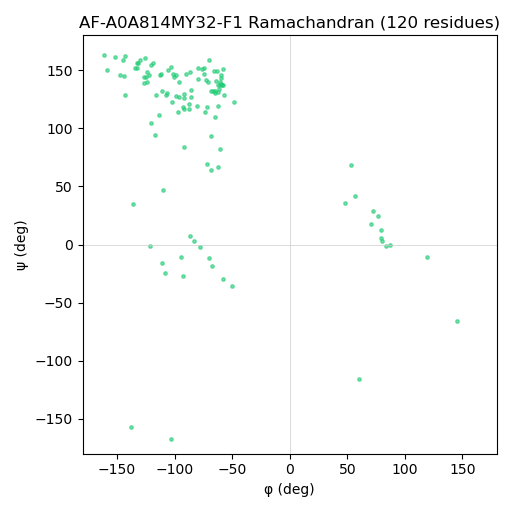LY A C 1
ATOM 836 O O . GLY A 1 112 ? -15.138 8.993 -1.267 1.00 81.56 112 GLY A O 1
ATOM 837 N N . GLN A 1 113 ? -14.633 6.906 -0.643 1.00 90.44 113 GLN A N 1
ATOM 838 C CA . GLN A 1 113 ? -15.146 7.008 0.716 1.00 90.44 113 GLN A CA 1
ATOM 839 C C . GLN A 1 113 ? -14.057 6.571 1.681 1.00 90.44 113 GLN A C 1
ATOM 841 O O . GLN A 1 113 ? -13.227 5.713 1.374 1.00 90.44 113 GLN A O 1
ATOM 846 N N . TYR A 1 114 ? -14.077 7.177 2.853 1.00 91.31 114 TYR A N 1
ATOM 847 C CA . TYR A 1 114 ? -13.259 6.781 3.980 1.00 91.31 114 TYR A CA 1
ATOM 848 C C . TYR A 1 114 ? -14.097 5.921 4.933 1.00 91.31 114 TYR A C 1
ATOM 850 O O . TYR A 1 114 ? -15.295 6.152 5.088 1.00 91.31 114 TYR A O 1
ATOM 858 N N . ILE A 1 115 ? -13.478 4.939 5.575 1.00 92.44 115 ILE A N 1
ATOM 859 C CA . ILE A 1 115 ? -14.081 4.118 6.623 1.00 92.44 115 ILE A CA 1
ATOM 860 C C . ILE A 1 115 ? -13.187 4.146 7.856 1.00 92.44 115 ILE A C 1
ATOM 862 O O . ILE A 1 115 ? -11.965 4.105 7.740 1.00 92.44 115 ILE A O 1
ATOM 866 N N . GLU A 1 116 ? -13.788 4.249 9.033 1.00 92.06 116 GLU A N 1
ATOM 867 C CA . GLU A 1 116 ? -13.068 4.212 10.302 1.00 92.06 116 GLU A CA 1
ATOM 868 C C . GLU A 1 116 ? -13.007 2.787 10.836 1.00 92.06 116 GLU A C 1
ATOM 870 O O . GLU A 1 116 ? -14.034 2.113 10.931 1.00 92.06 116 GLU A O 1
ATOM 875 N N . LEU A 1 117 ? -11.800 2.356 11.191 1.00 91.25 117 LEU A N 1
ATOM 876 C CA . LEU A 1 117 ? -11.523 1.065 11.792 1.00 91.25 117 LEU A CA 1
ATOM 877 C C . LEU A 1 117 ? -11.310 1.205 13.298 1.00 91.25 117 LEU A C 1
ATOM 879 O O . LEU A 1 117 ? -10.373 1.872 13.743 1.00 91.25 117 LEU A O 1
ATOM 883 N N . LEU A 1 118 ? -12.117 0.491 14.079 1.00 90.12 118 LEU A N 1
ATOM 884 C CA . LEU A 1 118 ? -11.860 0.248 15.500 1.00 90.12 118 LEU A CA 1
ATOM 885 C C . LEU A 1 118 ? -11.545 -1.226 15.730 1.00 90.12 118 LEU A C 1
ATOM 887 O O . LEU A 1 118 ? -12.083 -2.092 15.041 1.00 90.12 118 LEU A O 1
ATOM 891 N N . ILE A 1 119 ? -10.679 -1.510 16.703 1.00 85.75 119 ILE A N 1
ATOM 892 C CA . ILE A 1 119 ? -10.462 -2.877 17.175 1.00 85.75 119 ILE A CA 1
ATOM 893 C C . ILE A 1 119 ? -11.795 -3.357 17.748 1.00 85.75 119 ILE A C 1
ATOM 895 O O . ILE A 1 119 ? -12.330 -2.760 18.682 1.00 85.75 119 ILE A O 1
ATOM 899 N N . GLY A 1 120 ? -12.337 -4.421 17.160 1.00 71.12 120 GLY A N 1
ATOM 900 C CA . GLY A 1 120 ? -13.540 -5.101 17.616 1.00 71.12 120 GLY A CA 1
ATOM 901 C C . GLY A 1 120 ? -13.250 -5.868 18.900 1.00 71.12 120 GLY A C 1
ATOM 902 O O . GLY A 1 120 ? -13.180 -7.092 18.891 1.00 71.12 120 GLY A O 1
ATOM 903 N N . GLY A 1 121 ? -13.024 -5.139 19.991 1.00 60.28 121 GLY A N 1
ATOM 904 C CA . GLY A 1 121 ? -13.023 -5.687 21.337 1.00 60.28 121 GLY A CA 1
ATOM 905 C C . GLY A 1 121 ? -14.462 -5.976 21.735 1.00 60.28 121 GLY A C 1
ATOM 906 O O . GLY A 1 121 ? -15.275 -5.056 21.822 1.00 60.28 121 GLY A O 1
ATOM 907 N N . ARG A 1 122 ? -14.772 -7.256 21.916 1.00 47.72 122 ARG A N 1
ATOM 908 C CA . ARG A 1 122 ? -15.931 -7.676 22.695 1.00 47.72 122 ARG A CA 1
ATOM 909 C C . ARG A 1 122 ? -15.532 -7.748 24.160 1.00 47.72 122 ARG A C 1
ATOM 911 O O . ARG A 1 122 ? -14.400 -8.218 24.411 1.00 47.72 122 ARG A O 1
#

Foldseek 3Di:
DDPPPDPDQDWDKDDPDPDDDAQKAFFEWDQDCPPVDRIITTIHGDDAFGKGFPPIDDHAQKWWAAFDCVGHVGGITTIHGDDAFGKGFPPIDDHPQWDFDDKAPCDHHRPGIITTIHRPDD

Mean predicted aligned error: 7.91 Å

Radius of gyration: 16.36 Å; Cα contacts (8 Å, |Δi|>4): 271; chains: 1; bounding box: 39×28×48 Å

Organism: NCBI:txid433720

Solvent-accessible surface area (backbone atoms only — not comparable to full-atom values): 7011 Å² total; per-residue (Å²): 134,84,82,76,89,64,96,56,102,63,65,44,80,40,51,83,78,73,81,75,57,90,60,40,28,28,49,40,67,43,82,35,94,38,80,95,37,65,42,26,34,31,36,32,71,67,56,77,72,36,58,28,26,73,89,32,66,79,51,88,72,47,28,31,51,34,44,31,66,84,28,50,89,49,40,16,30,32,30,29,63,80,52,77,74,34,63,27,24,62,91,32,68,81,55,90,64,50,37,79,80,46,77,42,79,74,20,35,66,73,79,37,33,24,29,29,30,35,64,60,78,127

pLDDT: mean 82.84, std 13.12, range [34.91, 94.19]

Nearest PDB structures (foldseek):
  5jxe-assembly2_D  TM=1.873E-01  e=4.287E+00  Homo sapiens

Secondary structure (DSSP, 8-state):
-----------EEE-S-SPPPTTEEEEEEEEEEETTEEEEEEEEE--TTEEEETTS---TT-EEEEEETTSTTTTEEEEE---TTEEEETTSPPPTTEEEEEEEEEETTTTEEEEEEEE---

Sequence (122 aa):
MRFTNSFIVLSQYICPGPSIPEGYVITKLTSGNCGAFLVQQYIEPVKDGIEICFGSPLPNGYVITRLNANGCGGVGRYIEKPRNGMVICRDSPIPHGYVVTRVIPNGCGGAGQYIELLIGGR